Protein AF-A0A7Y5UYA1-F1 (afdb_monomer_lite)

Sequence (164 aa):
MRAASNGAKLRNIYDEQGVVMSELAAGALLAVHGERAGWLDVEIPGGFPVWVFGEFLSPTSESGMLQVSGNSVRMRPLPSSGAESMSLRQLLERGTKVRMLGRNDMSKPLAEDWVRVNAPTGTRGWVAIGQTEALPAGTDGATQWAAARTRWGAELAAGVAGAM

Foldseek 3Di:
DFFAQVWWFFFLDQDPLGAGQDTGHHRFDWDFDDDDPQKTWTFGLQATKWKFQQLQWDDDPDPQKIWGQAAQTFTWSDFDPDPSTDTHPDGDGGGDIWGFPAWPDPVDDRNHTITITGDDGVRITMIRNVRDDDDPPPDPSVVVSVVSNVVSVVVVVVVRVVVD

Secondary structure (DSSP, 8-state):
-EE-TT-EEEESSSSTTSPEEEEEPTT-B-EEEEEETTEEEEE-TT--EEEEEGGGEEE-SSTTEEEE-SSSEEPBSSS-SSGGGPPPSSEEPTT-EEEEEEES-TTS-GGGSEEEEEPPTT-EEEEEGGGEEPPPTT--HHHHHHHHHHHHHHHHHHHHHT--

Structure (mmCIF, N/CA/C/O backbone):
data_AF-A0A7Y5UYA1-F1
#
_entry.id   AF-A0A7Y5UYA1-F1
#
loop_
_atom_site.group_PDB
_atom_site.id
_atom_site.type_symbol
_atom_site.label_atom_id
_atom_site.label_alt_id
_atom_site.label_comp_id
_atom_site.label_asym_id
_atom_site.label_entity_id
_atom_site.label_seq_id
_ato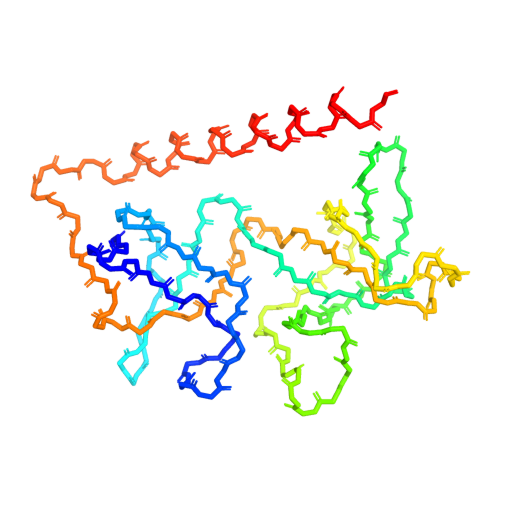m_site.pdbx_PDB_ins_code
_atom_site.Cartn_x
_atom_site.Cartn_y
_atom_site.Cartn_z
_atom_site.occupancy
_atom_site.B_iso_or_equiv
_atom_site.auth_seq_id
_atom_site.auth_comp_id
_atom_site.auth_asym_id
_atom_site.auth_atom_id
_atom_site.pdbx_PDB_model_num
ATOM 1 N N . MET A 1 1 ? -9.369 4.469 13.662 1.00 95.50 1 MET A N 1
ATOM 2 C CA . MET A 1 1 ? -10.094 3.179 13.737 1.00 95.50 1 MET A CA 1
ATOM 3 C C . MET A 1 1 ? -9.083 2.069 13.972 1.00 95.50 1 MET A C 1
ATOM 5 O O . MET A 1 1 ? -7.883 2.329 13.903 1.00 95.50 1 MET A O 1
ATOM 9 N N . ARG A 1 2 ? -9.544 0.848 14.224 1.00 97.19 2 ARG A N 1
ATOM 10 C CA . ARG A 1 2 ? -8.709 -0.353 14.139 1.00 97.19 2 ARG A CA 1
ATOM 11 C C . ARG A 1 2 ? -9.445 -1.477 13.414 1.00 97.19 2 ARG A C 1
ATOM 13 O O . ARG A 1 2 ? -10.668 -1.430 13.304 1.00 97.19 2 ARG A O 1
ATOM 20 N N . ALA A 1 3 ? -8.708 -2.455 12.902 1.00 97.88 3 ALA A N 1
ATOM 21 C CA . ALA A 1 3 ? -9.293 -3.683 12.375 1.00 97.88 3 ALA A CA 1
ATOM 22 C C . ALA A 1 3 ? -10.053 -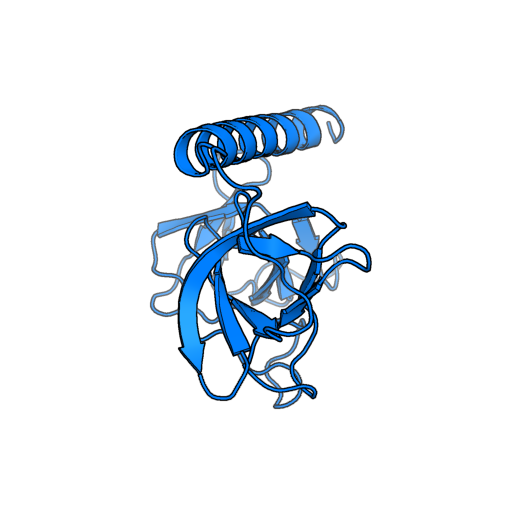4.423 13.490 1.00 97.88 3 ALA A C 1
ATOM 24 O O . ALA A 1 3 ? -9.573 -4.483 14.625 1.00 97.88 3 ALA A O 1
ATOM 25 N N . ALA A 1 4 ? -11.224 -4.969 13.168 1.00 98.12 4 ALA A N 1
ATOM 26 C CA . ALA A 1 4 ? -12.068 -5.698 14.114 1.00 98.12 4 ALA A CA 1
ATOM 27 C C . ALA A 1 4 ? -11.423 -7.022 14.570 1.00 98.12 4 ALA A C 1
ATOM 29 O O . ALA A 1 4 ? -10.361 -7.416 14.089 1.00 98.12 4 ALA A O 1
ATOM 30 N N . SER A 1 5 ? -12.076 -7.743 15.484 1.00 96.19 5 SER A N 1
ATOM 31 C CA . SER A 1 5 ? -11.579 -9.009 16.058 1.00 96.19 5 SER A CA 1
ATOM 32 C C . SER A 1 5 ? -11.251 -10.108 15.035 1.00 96.19 5 SER A C 1
ATOM 34 O O . SER A 1 5 ? -10.367 -10.922 15.286 1.00 96.19 5 SER A O 1
ATOM 36 N N . ASN A 1 6 ? -11.906 -10.109 13.872 1.00 95.81 6 ASN A N 1
ATOM 37 C CA . ASN A 1 6 ? -11.634 -11.042 12.769 1.00 95.81 6 ASN A CA 1
ATOM 38 C C . ASN A 1 6 ? -10.599 -10.506 11.759 1.00 95.81 6 ASN A C 1
ATOM 40 O O . ASN A 1 6 ? -10.401 -11.099 10.700 1.00 95.81 6 ASN A O 1
ATOM 44 N N . GLY A 1 7 ? -9.962 -9.373 12.063 1.00 97.62 7 GLY A N 1
ATOM 45 C CA . GLY A 1 7 ? -9.089 -8.655 11.144 1.00 97.62 7 GLY A CA 1
ATOM 46 C C . GLY A 1 7 ? -9.850 -7.870 10.074 1.00 97.62 7 GLY A C 1
ATOM 47 O O . GLY A 1 7 ? -11.072 -7.713 10.120 1.00 97.62 7 GLY A O 1
ATOM 48 N N . ALA A 1 8 ? -9.104 -7.352 9.102 1.00 98.31 8 ALA A N 1
ATOM 49 C CA . ALA A 1 8 ? -9.644 -6.585 7.984 1.00 98.31 8 ALA A CA 1
ATOM 50 C C . ALA A 1 8 ? -8.870 -6.847 6.690 1.00 98.31 8 ALA A C 1
ATOM 52 O O . ALA A 1 8 ? -7.711 -7.256 6.718 1.00 98.31 8 ALA A O 1
ATOM 53 N N . LYS A 1 9 ? -9.497 -6.585 5.540 1.00 98.56 9 LYS A N 1
ATOM 54 C CA . LYS A 1 9 ? -8.855 -6.721 4.226 1.00 98.56 9 LYS A CA 1
ATOM 55 C C . LYS A 1 9 ? -8.651 -5.346 3.610 1.00 98.56 9 LYS A C 1
ATOM 57 O O . LYS A 1 9 ? -9.624 -4.644 3.348 1.00 98.56 9 LYS A O 1
ATOM 62 N N . LEU A 1 10 ? -7.395 -4.984 3.355 1.00 98.38 10 LEU A N 1
ATOM 63 C CA . LEU A 1 10 ? -7.038 -3.755 2.653 1.00 98.38 10 LEU A CA 1
ATOM 64 C C . LEU A 1 10 ? -7.038 -4.002 1.144 1.00 98.38 10 LEU A C 1
ATOM 66 O O . LEU A 1 10 ? -6.300 -4.862 0.657 1.00 98.38 10 LEU A O 1
ATOM 70 N N . ARG A 1 11 ? -7.845 -3.243 0.403 1.00 98.56 11 ARG A N 1
ATOM 71 C CA . ARG A 1 11 ? -8.069 -3.422 -1.038 1.00 98.56 11 ARG A CA 1
ATOM 72 C C . ARG A 1 11 ? -7.680 -2.200 -1.857 1.00 98.56 11 ARG A C 1
ATOM 74 O O . ARG A 1 11 ? -7.601 -1.085 -1.345 1.00 98.56 11 ARG A O 1
ATOM 81 N N . ASN A 1 12 ? -7.418 -2.411 -3.144 1.00 98.00 12 ASN A N 1
ATOM 82 C CA . ASN A 1 12 ? -7.055 -1.341 -4.081 1.00 98.00 12 ASN A CA 1
ATOM 83 C C . ASN A 1 12 ? -8.235 -0.410 -4.428 1.00 98.00 12 ASN A C 1
ATOM 85 O O . ASN A 1 12 ? -8.016 0.765 -4.724 1.00 98.00 12 ASN A O 1
ATOM 89 N N . ILE A 1 13 ? -9.470 -0.916 -4.377 1.00 97.12 13 ILE A N 1
ATOM 90 C CA . ILE A 1 13 ? -10.712 -0.186 -4.677 1.00 97.12 13 ILE A CA 1
ATOM 91 C C . ILE A 1 13 ? -11.776 -0.444 -3.597 1.00 97.12 13 ILE A C 1
ATOM 93 O O . ILE A 1 13 ? -11.699 -1.444 -2.884 1.00 97.12 13 ILE A O 1
ATOM 97 N N . TYR A 1 14 ? -12.752 0.463 -3.479 1.00 96.88 14 TYR A N 1
ATOM 98 C CA . TYR A 1 14 ? -13.869 0.412 -2.518 1.00 96.88 14 TYR A CA 1
ATOM 99 C C . TYR A 1 14 ? -14.967 -0.565 -2.963 1.00 96.88 14 TYR A C 1
ATOM 101 O O . TYR A 1 14 ? -16.124 -0.197 -3.141 1.00 96.88 14 TYR A O 1
ATOM 109 N N . ASP A 1 15 ? -14.577 -1.805 -3.223 1.00 96.19 15 ASP A N 1
ATOM 110 C CA . ASP A 1 15 ? -15.437 -2.805 -3.836 1.00 96.19 15 ASP A CA 1
ATOM 111 C C . ASP A 1 15 ? -15.007 -4.213 -3.383 1.00 96.19 15 ASP A C 1
ATOM 113 O O . ASP A 1 15 ? -13.816 -4.480 -3.179 1.00 96.19 15 ASP A O 1
ATOM 117 N N . GLU A 1 16 ? -15.966 -5.122 -3.181 1.00 95.81 16 GLU A N 1
ATOM 118 C CA . GLU A 1 16 ? -15.688 -6.475 -2.680 1.00 95.81 16 GLU A CA 1
ATOM 119 C C . GLU A 1 16 ? -14.891 -7.321 -3.679 1.00 95.81 16 GLU A C 1
ATOM 121 O O . GLU A 1 16 ? -14.124 -8.203 -3.267 1.00 95.81 16 GLU A O 1
ATOM 126 N N . GLN A 1 17 ? -15.020 -7.020 -4.973 1.00 95.12 17 GLN A N 1
ATOM 127 C CA . GLN A 1 17 ? -14.236 -7.600 -6.056 1.00 95.12 17 GLN A CA 1
ATOM 128 C C . GLN A 1 17 ? -12.844 -6.955 -6.185 1.00 95.12 17 GLN A C 1
ATOM 130 O O . GLN A 1 17 ? -12.003 -7.459 -6.930 1.00 95.12 17 GLN A O 1
ATOM 135 N N . GLY A 1 18 ? -12.552 -5.883 -5.437 1.00 96.88 18 GLY A N 1
ATOM 136 C CA . GLY A 1 18 ? -11.214 -5.300 -5.351 1.00 96.88 18 GLY A CA 1
ATOM 137 C C . GLY A 1 18 ? -10.177 -6.302 -4.841 1.00 96.88 18 GLY A C 1
ATOM 138 O O . GLY A 1 18 ? -10.460 -7.136 -3.985 1.00 96.88 18 GLY A O 1
ATOM 139 N N . VAL A 1 19 ? -8.942 -6.218 -5.319 1.00 98.38 19 VAL A N 1
ATOM 140 C CA . VAL A 1 19 ? -7.878 -7.144 -4.918 1.00 98.38 19 VAL A CA 1
ATOM 141 C C . VAL A 1 19 ? -7.396 -6.817 -3.507 1.00 98.38 19 VAL A C 1
ATOM 143 O O . VAL A 1 19 ? -7.093 -5.664 -3.192 1.00 98.38 19 VAL A O 1
ATOM 146 N N . VAL A 1 20 ? -7.296 -7.845 -2.662 1.00 98.31 20 VAL A N 1
ATOM 147 C CA . VAL A 1 20 ? -6.719 -7.744 -1.316 1.00 98.31 20 VAL A CA 1
ATOM 148 C C . VAL A 1 20 ? -5.203 -7.603 -1.432 1.00 98.31 20 VAL A C 1
ATOM 150 O O . VAL A 1 20 ? -4.526 -8.502 -1.918 1.00 98.31 20 VAL A O 1
ATOM 153 N N . MET A 1 21 ? -4.670 -6.471 -0.980 1.00 97.56 21 MET A N 1
ATOM 154 C CA . MET A 1 21 ? -3.232 -6.174 -0.987 1.00 97.56 21 MET A CA 1
ATOM 155 C C . MET A 1 21 ? -2.565 -6.541 0.339 1.00 97.56 21 MET A C 1
ATOM 157 O O . MET A 1 21 ? -1.374 -6.847 0.376 1.00 97.56 21 MET A O 1
ATOM 161 N N . SER A 1 22 ? -3.332 -6.494 1.431 1.00 96.75 22 SER A N 1
ATOM 162 C CA . SER A 1 22 ? -2.871 -6.857 2.766 1.00 96.75 22 SER A CA 1
ATOM 163 C C . SER A 1 22 ? -4.027 -7.366 3.624 1.00 96.75 22 SER A C 1
ATOM 165 O O . SER A 1 22 ? -5.134 -6.817 3.581 1.00 96.75 22 SER A O 1
ATOM 167 N N . GLU A 1 23 ? -3.754 -8.397 4.420 1.00 96.88 23 GLU A N 1
ATOM 168 C CA . GLU A 1 23 ? -4.628 -8.838 5.504 1.00 96.88 23 GLU A CA 1
ATOM 169 C C . GLU A 1 23 ? -4.134 -8.224 6.811 1.00 96.88 23 GLU A C 1
ATOM 171 O O . GLU A 1 23 ? -2.968 -8.346 7.186 1.00 96.88 23 GLU A O 1
ATOM 176 N N . LEU A 1 24 ? -5.027 -7.515 7.489 1.00 96.75 24 LEU A N 1
ATOM 177 C CA . LEU A 1 24 ? -4.722 -6.778 8.702 1.00 96.75 24 LEU A CA 1
ATOM 178 C C . LEU A 1 24 ? -5.161 -7.606 9.901 1.00 96.75 24 LEU A C 1
ATOM 180 O O . LEU A 1 24 ? -6.331 -7.978 10.008 1.00 96.75 24 LEU A O 1
ATOM 184 N N . ALA A 1 25 ? -4.223 -7.866 10.809 1.00 95.94 25 ALA A N 1
ATOM 185 C CA . ALA A 1 25 ? -4.510 -8.552 12.058 1.00 95.94 25 ALA A CA 1
ATOM 186 C C . ALA A 1 25 ? -5.525 -7.770 12.905 1.00 95.94 25 ALA A C 1
ATOM 188 O O . ALA A 1 25 ? -5.636 -6.544 12.808 1.00 95.94 25 ALA A O 1
ATOM 189 N N . ALA A 1 26 ? -6.239 -8.485 13.771 1.00 97.00 26 ALA A N 1
ATOM 190 C CA . ALA A 1 26 ? -7.164 -7.879 14.715 1.00 97.00 26 ALA A CA 1
ATOM 191 C C . ALA A 1 26 ? -6.487 -6.774 15.539 1.00 97.00 26 ALA A C 1
ATOM 193 O O . ALA A 1 26 ? -5.369 -6.936 16.029 1.00 97.00 26 ALA A O 1
ATOM 194 N N . GLY A 1 27 ? -7.161 -5.633 15.673 1.00 96.12 27 GLY A N 1
ATOM 195 C CA . GLY A 1 27 ? -6.645 -4.474 16.394 1.00 96.12 27 GLY A CA 1
ATOM 196 C C . GLY A 1 27 ? -5.592 -3.645 15.649 1.00 96.12 27 GLY A C 1
ATOM 197 O O . GLY A 1 27 ? -5.149 -2.637 16.199 1.00 96.12 27 GLY A O 1
ATOM 198 N N . ALA A 1 28 ? -5.212 -3.999 14.413 1.00 95.81 28 ALA A N 1
ATOM 199 C CA . ALA A 1 28 ? -4.301 -3.184 13.606 1.00 95.81 28 ALA A CA 1
ATOM 200 C C . ALA A 1 28 ? -4.843 -1.756 13.432 1.00 95.81 28 ALA A C 1
ATOM 202 O O . ALA A 1 28 ? -6.008 -1.565 13.082 1.00 95.81 28 ALA A O 1
ATOM 203 N N . LEU A 1 29 ? -4.000 -0.749 13.677 1.00 97.12 29 LEU A N 1
ATOM 204 C CA . LEU A 1 29 ? -4.396 0.659 13.607 1.00 97.12 29 LEU A CA 1
ATOM 205 C C . LEU A 1 29 ? -4.655 1.110 12.170 1.00 97.12 29 LEU A C 1
ATOM 207 O O . LEU A 1 29 ? -3.881 0.810 11.263 1.00 97.12 29 LEU A O 1
ATOM 211 N N . LEU A 1 30 ? -5.715 1.901 12.006 1.00 97.81 30 LEU A N 1
ATOM 212 C CA . LEU A 1 30 ? -6.150 2.480 10.739 1.00 97.81 30 LEU A CA 1
ATOM 213 C C . LEU A 1 30 ? -6.336 3.991 10.900 1.00 97.81 30 LEU A C 1
ATOM 215 O O . LEU A 1 30 ? -7.186 4.437 11.690 1.00 97.81 30 LEU A O 1
ATOM 219 N N . ALA A 1 31 ? -5.588 4.773 10.123 1.00 97.44 31 ALA A N 1
ATOM 220 C CA . ALA A 1 31 ? -5.842 6.200 9.969 1.00 97.44 31 ALA A CA 1
ATOM 221 C C . ALA A 1 31 ? -6.881 6.386 8.859 1.00 97.44 31 ALA A C 1
ATOM 223 O O . ALA A 1 31 ? -6.646 6.007 7.716 1.00 97.44 31 ALA A O 1
ATOM 224 N N . VAL A 1 32 ? -8.053 6.919 9.210 1.00 97.81 32 VAL A N 1
ATOM 225 C CA . VAL A 1 32 ? -9.175 7.097 8.276 1.00 97.81 32 VAL A CA 1
ATOM 226 C C . VAL A 1 32 ? -9.110 8.495 7.674 1.00 97.81 32 VAL A C 1
ATOM 228 O O . VAL A 1 32 ? -9.046 9.480 8.405 1.00 97.81 32 VAL A O 1
ATOM 231 N N . HIS A 1 33 ? -9.161 8.575 6.348 1.00 97.81 33 HIS A N 1
ATOM 232 C CA . HIS A 1 33 ? -9.103 9.824 5.585 1.00 97.81 33 HIS A CA 1
ATOM 233 C C . HIS A 1 33 ? -10.410 10.162 4.868 1.00 97.81 33 HIS A C 1
ATOM 235 O O . HIS A 1 33 ? -10.566 11.272 4.360 1.00 97.81 33 HIS A O 1
ATOM 241 N N . GLY A 1 34 ? -11.344 9.219 4.822 1.00 97.69 34 GLY A N 1
ATOM 242 C CA . GLY A 1 34 ? -12.649 9.418 4.226 1.00 97.69 34 GLY A CA 1
ATOM 243 C C . GLY A 1 34 ? -13.479 8.149 4.255 1.00 97.69 34 GLY A C 1
ATOM 244 O O . GLY A 1 34 ? -12.995 7.069 4.596 1.00 97.69 34 GLY A O 1
ATOM 245 N N . GLU A 1 35 ? -14.732 8.303 3.860 1.00 97.81 35 GLU A N 1
ATOM 246 C CA . GLU A 1 35 ? -15.694 7.220 3.741 1.00 97.81 35 GLU A CA 1
ATOM 247 C C . GLU A 1 35 ? -16.417 7.337 2.400 1.00 97.81 35 GLU A C 1
ATOM 249 O O . GLU A 1 35 ? -16.728 8.438 1.934 1.00 97.81 35 GLU A O 1
ATOM 254 N N . ARG A 1 36 ? -16.675 6.196 1.763 1.00 97.62 36 ARG A N 1
ATOM 255 C CA . ARG A 1 36 ? -17.463 6.109 0.538 1.00 97.62 36 ARG A CA 1
ATOM 256 C C . ARG A 1 36 ? -18.177 4.768 0.463 1.00 97.62 36 ARG A C 1
ATOM 258 O O . ARG A 1 36 ? -17.528 3.732 0.446 1.00 97.62 36 ARG A O 1
ATOM 265 N N . ALA A 1 37 ? -19.504 4.801 0.337 1.00 96.44 37 ALA A N 1
ATOM 266 C CA . ALA A 1 37 ? -20.329 3.625 0.043 1.00 96.44 37 ALA A CA 1
ATOM 267 C C . ALA A 1 37 ? -20.057 2.410 0.964 1.00 96.44 37 ALA A C 1
ATOM 269 O O . ALA A 1 37 ? -19.991 1.281 0.491 1.00 96.44 37 ALA A O 1
ATOM 270 N N . GLY A 1 38 ? -19.864 2.638 2.270 1.00 98.00 38 GLY A N 1
ATOM 271 C CA . GLY A 1 38 ? -19.561 1.570 3.236 1.00 98.00 38 GLY A CA 1
ATOM 272 C C . GLY A 1 38 ? -18.086 1.150 3.303 1.00 98.00 38 GLY A C 1
ATOM 273 O O . GLY A 1 38 ? -17.753 0.176 3.978 1.00 98.00 38 GLY A O 1
ATOM 274 N N . TRP A 1 39 ? -17.191 1.886 2.646 1.00 98.62 39 TRP A N 1
ATOM 275 C CA . TRP A 1 39 ? -15.746 1.671 2.677 1.00 98.62 39 TRP A CA 1
ATOM 276 C C . TRP A 1 39 ? -15.021 2.878 3.252 1.00 98.62 39 TRP A C 1
ATOM 278 O O . TRP A 1 39 ? -15.389 4.022 2.995 1.00 98.62 39 TRP A O 1
ATOM 288 N N . LEU A 1 40 ? -13.948 2.617 3.985 1.00 98.69 40 LEU A N 1
ATOM 289 C CA . LEU A 1 40 ? -13.061 3.625 4.545 1.00 98.69 40 LEU A CA 1
ATOM 290 C C . LEU A 1 40 ? -11.803 3.746 3.678 1.00 98.69 40 LEU A C 1
ATOM 292 O O . LEU A 1 40 ? -11.167 2.734 3.385 1.00 98.69 40 LEU A O 1
ATOM 296 N N . ASP A 1 41 ? -11.444 4.976 3.304 1.00 98.44 41 ASP A N 1
ATOM 297 C CA . ASP A 1 41 ? -10.140 5.321 2.717 1.00 98.44 41 ASP A CA 1
ATOM 298 C C . ASP A 1 41 ? -9.127 5.396 3.861 1.00 98.44 41 ASP A C 1
ATOM 300 O O . ASP A 1 41 ? -9.217 6.296 4.705 1.00 98.44 41 ASP A O 1
ATOM 304 N N . VAL A 1 42 ? -8.214 4.427 3.947 1.00 98.19 42 VAL A N 1
ATOM 305 C CA . VAL A 1 42 ? -7.336 4.260 5.110 1.00 98.19 42 VAL A CA 1
ATOM 306 C C . VAL A 1 42 ? -5.863 4.178 4.747 1.00 98.19 42 VAL A C 1
ATOM 308 O O . VAL A 1 42 ? -5.472 3.548 3.766 1.00 98.19 42 VAL A O 1
ATOM 311 N N . GLU A 1 43 ? -5.036 4.766 5.602 1.00 97.62 43 GLU A N 1
ATOM 312 C CA . GLU A 1 43 ? -3.604 4.491 5.688 1.00 97.62 43 GLU A CA 1
ATOM 313 C C . GLU A 1 43 ? -3.354 3.443 6.788 1.00 97.62 43 GLU A C 1
ATOM 315 O O . GLU A 1 43 ? -4.069 3.395 7.799 1.00 97.62 43 GLU A O 1
ATOM 320 N N . ILE A 1 44 ? -2.300 2.637 6.618 1.00 95.69 44 ILE A N 1
ATOM 321 C CA . ILE A 1 44 ? -1.718 1.808 7.685 1.00 95.69 44 ILE A CA 1
ATOM 322 C C . ILE A 1 44 ? -0.278 2.264 7.984 1.00 95.69 44 ILE A C 1
ATOM 324 O O . ILE A 1 44 ? 0.404 2.715 7.059 1.00 95.69 44 ILE A O 1
ATOM 328 N N . PRO A 1 45 ? 0.226 2.130 9.228 1.00 92.06 45 PRO A N 1
ATOM 329 C CA . PRO A 1 45 ? 1.458 2.799 9.672 1.00 92.06 45 PRO A CA 1
ATOM 330 C C . PRO A 1 45 ? 2.701 2.538 8.807 1.00 92.06 45 PRO A C 1
ATOM 332 O O . PRO A 1 45 ? 3.567 3.404 8.685 1.00 92.06 45 PRO A O 1
ATOM 335 N N . GLY A 1 46 ? 2.802 1.345 8.217 1.00 88.12 46 GLY A N 1
ATOM 336 C CA . GLY A 1 46 ? 3.977 0.906 7.469 1.00 88.12 46 GLY A CA 1
ATOM 337 C C . GLY A 1 46 ? 3.880 0.972 5.946 1.00 88.12 46 GLY A C 1
ATOM 338 O O . GLY A 1 46 ? 4.845 0.647 5.252 1.00 88.12 46 GLY A O 1
ATOM 339 N N . GLY A 1 47 ? 2.729 1.368 5.404 1.00 92.06 47 GLY A N 1
ATOM 340 C CA . GLY A 1 47 ? 2.397 1.031 4.021 1.00 92.06 47 GLY A CA 1
ATOM 341 C C . GLY A 1 47 ? 2.206 -0.479 3.844 1.00 92.06 47 GLY A C 1
ATOM 342 O O . GLY A 1 47 ? 2.081 -1.224 4.814 1.00 92.06 47 GLY A O 1
ATOM 343 N N . PHE A 1 48 ? 2.126 -0.930 2.598 1.00 94.88 48 PHE A N 1
ATOM 344 C CA . PHE A 1 48 ? 1.801 -2.315 2.257 1.00 94.88 48 PHE A CA 1
ATOM 345 C C . PHE A 1 48 ? 2.407 -2.708 0.903 1.00 94.88 48 PHE A C 1
ATOM 347 O O . PHE A 1 48 ? 2.768 -1.828 0.115 1.00 94.88 48 PHE A O 1
ATOM 354 N N . PRO A 1 49 ? 2.515 -4.014 0.598 1.00 96.56 49 PRO A N 1
ATOM 355 C CA . PRO A 1 49 ? 3.065 -4.468 -0.671 1.00 96.56 49 PRO A CA 1
ATOM 356 C C . PRO A 1 49 ? 2.193 -4.077 -1.868 1.00 96.56 49 PRO A C 1
ATOM 358 O O . PRO A 1 49 ? 0.989 -4.328 -1.884 1.00 96.56 49 PRO A O 1
ATOM 361 N N . VAL A 1 50 ? 2.827 -3.535 -2.903 1.00 98.38 50 VAL A N 1
ATOM 362 C CA . VAL A 1 50 ? 2.236 -3.241 -4.215 1.00 98.38 50 VAL A CA 1
ATOM 363 C C . VAL A 1 50 ? 3.218 -3.627 -5.318 1.00 98.38 50 VAL A C 1
ATOM 365 O O . VAL A 1 50 ? 4.399 -3.861 -5.065 1.00 98.38 50 VAL A O 1
ATOM 368 N N . TRP A 1 51 ? 2.741 -3.684 -6.552 1.00 98.75 51 TRP A N 1
ATOM 369 C CA . TRP A 1 51 ? 3.537 -3.968 -7.736 1.00 98.75 51 TRP A CA 1
ATOM 370 C C . TRP A 1 51 ? 3.730 -2.712 -8.576 1.00 98.75 51 TRP A C 1
ATOM 372 O O . TRP A 1 51 ? 2.787 -1.957 -8.823 1.00 98.75 51 TRP A O 1
ATOM 382 N N . VAL A 1 52 ? 4.961 -2.512 -9.031 1.00 98.69 52 VAL A N 1
ATOM 383 C CA . VAL A 1 52 ? 5.354 -1.457 -9.966 1.00 98.69 52 VAL A CA 1
ATOM 384 C C . VAL A 1 52 ? 6.166 -2.112 -11.073 1.00 98.69 52 VAL A C 1
ATOM 386 O O . VAL A 1 52 ? 7.007 -2.971 -10.804 1.00 98.69 52 VAL A O 1
ATOM 389 N N . PHE A 1 53 ? 5.898 -1.748 -12.322 1.00 98.50 53 PHE A N 1
ATOM 390 C CA . PHE A 1 53 ? 6.649 -2.306 -13.439 1.00 98.50 53 PHE A CA 1
ATOM 391 C C . PHE A 1 53 ? 8.063 -1.715 -13.474 1.00 98.50 53 PHE A C 1
ATOM 393 O O . PHE A 1 53 ? 8.250 -0.509 -13.292 1.00 98.50 53 PHE A O 1
ATOM 400 N N . GLY A 1 54 ? 9.060 -2.580 -13.641 1.00 98.31 54 GLY A N 1
ATOM 401 C CA . GLY A 1 54 ? 10.450 -2.257 -13.350 1.00 98.31 54 GLY A CA 1
ATOM 402 C C . GLY A 1 54 ? 11.094 -1.251 -14.298 1.00 98.31 54 GLY A C 1
ATOM 403 O O . GLY A 1 54 ? 12.096 -0.655 -13.917 1.00 98.31 54 GLY A O 1
ATOM 404 N N . GLU A 1 55 ? 10.517 -0.989 -15.477 1.00 98.31 55 GLU A N 1
ATOM 405 C CA . GLU A 1 55 ? 10.990 0.080 -16.376 1.00 98.31 55 GLU A CA 1
ATOM 406 C C . GLU A 1 55 ? 10.979 1.463 -15.692 1.00 98.31 55 GLU A C 1
ATOM 408 O O . GLU A 1 55 ? 11.783 2.338 -16.012 1.00 98.31 55 GLU A O 1
ATOM 413 N N . PHE A 1 56 ? 10.099 1.645 -14.699 1.00 98.50 56 PHE A N 1
ATOM 414 C CA . PHE A 1 56 ? 9.948 2.881 -13.931 1.00 98.50 56 PHE A CA 1
ATOM 415 C C . PHE A 1 56 ? 10.752 2.893 -12.628 1.00 98.50 56 PHE A C 1
ATOM 417 O O . PHE A 1 56 ? 10.500 3.734 -11.759 1.00 98.50 56 PHE A O 1
ATOM 424 N N . LEU A 1 57 ? 11.686 1.958 -12.455 1.00 98.31 57 LEU A N 1
ATOM 425 C CA . LEU A 1 57 ? 12.491 1.816 -11.250 1.00 98.31 57 LEU A CA 1
ATOM 426 C C . LEU A 1 57 ? 13.977 1.778 -11.597 1.00 98.31 57 LEU A C 1
ATOM 428 O O . LEU A 1 57 ? 14.407 1.168 -12.572 1.00 98.31 57 LEU A O 1
ATOM 432 N N . SER A 1 58 ? 14.783 2.417 -10.760 1.00 97.69 58 SER A N 1
ATOM 433 C CA . SER A 1 58 ? 16.240 2.390 -10.863 1.00 97.69 58 SER A CA 1
ATOM 434 C C . SER A 1 58 ? 16.855 1.997 -9.521 1.00 97.69 58 SER A C 1
ATOM 436 O O . SER A 1 58 ? 16.371 2.458 -8.482 1.00 97.69 58 SER A O 1
ATOM 438 N N . PRO A 1 59 ? 17.904 1.155 -9.502 1.00 95.62 59 PRO A N 1
ATOM 439 C CA . PRO A 1 59 ? 18.644 0.866 -8.281 1.00 95.62 59 PRO A CA 1
ATOM 440 C C . PRO A 1 59 ? 19.218 2.138 -7.660 1.00 95.62 59 PRO A C 1
ATOM 442 O O . PRO A 1 59 ? 19.584 3.077 -8.367 1.00 95.62 59 PRO A O 1
ATOM 445 N N . THR A 1 60 ? 19.320 2.156 -6.336 1.00 96.19 60 THR A N 1
ATOM 446 C CA . THR A 1 60 ? 20.024 3.215 -5.605 1.00 96.19 60 THR A CA 1
ATOM 447 C C . THR A 1 60 ? 21.303 2.666 -4.977 1.00 96.19 60 THR A C 1
ATOM 449 O O . THR A 1 60 ? 21.539 1.459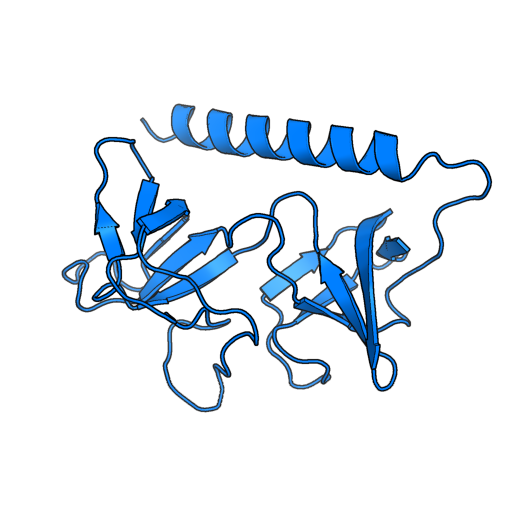 -4.991 1.00 96.19 60 THR A O 1
ATOM 452 N N . SER A 1 61 ? 22.135 3.540 -4.406 1.00 94.56 61 SER A N 1
ATOM 453 C CA . SER A 1 61 ? 23.284 3.118 -3.593 1.00 94.56 61 SER A CA 1
ATOM 454 C C . SER A 1 61 ? 22.880 2.478 -2.259 1.00 94.56 61 SER A C 1
ATOM 456 O O . SER A 1 61 ? 23.708 1.867 -1.591 1.00 94.56 61 SER A O 1
ATOM 458 N N . GLU A 1 62 ? 21.617 2.621 -1.855 1.00 92.50 62 GLU A N 1
ATOM 459 C CA . GLU A 1 62 ? 21.071 2.058 -0.628 1.00 92.50 62 GLU A CA 1
ATOM 460 C C . GLU A 1 62 ? 20.520 0.653 -0.911 1.00 92.50 62 GLU A C 1
ATOM 462 O O . GLU A 1 62 ? 19.629 0.470 -1.746 1.00 92.50 62 GLU A O 1
ATOM 467 N N . SER A 1 63 ? 21.067 -0.352 -0.222 1.00 89.19 63 SER A N 1
ATOM 468 C CA . SER A 1 63 ? 20.697 -1.754 -0.436 1.00 89.19 63 SER A CA 1
ATOM 469 C C . SER A 1 63 ? 19.193 -1.980 -0.245 1.00 89.19 63 SER A C 1
ATOM 471 O O . SER A 1 63 ? 18.588 -1.496 0.712 1.00 89.19 63 SER A O 1
ATOM 473 N N . GLY A 1 64 ? 18.579 -2.709 -1.180 1.00 89.75 64 GLY A N 1
ATOM 474 C CA . GLY A 1 64 ? 17.144 -3.007 -1.169 1.00 89.75 64 GLY A CA 1
ATOM 475 C C . GLY A 1 64 ? 16.228 -1.821 -1.502 1.00 89.75 64 GLY A C 1
ATOM 476 O O . GLY A 1 64 ? 15.007 -1.986 -1.498 1.00 89.75 64 GLY A O 1
ATOM 477 N N . MET A 1 65 ? 16.776 -0.642 -1.815 1.00 95.56 65 MET A N 1
ATOM 478 C CA . MET A 1 65 ? 15.999 0.539 -2.186 1.00 95.56 65 MET A CA 1
ATOM 479 C C . MET A 1 65 ? 16.110 0.835 -3.681 1.00 95.56 65 MET A C 1
ATOM 481 O O . MET A 1 65 ? 17.195 0.877 -4.266 1.00 95.56 65 MET A O 1
ATOM 485 N N . LEU A 1 66 ? 14.955 1.095 -4.282 1.00 97.75 66 LEU A N 1
ATOM 486 C CA . LEU A 1 66 ? 14.800 1.549 -5.655 1.00 97.75 66 LEU A CA 1
ATOM 487 C C . LEU A 1 66 ? 14.277 2.984 -5.652 1.00 97.75 66 LEU A C 1
ATOM 489 O O . LEU A 1 66 ? 13.592 3.415 -4.722 1.00 97.75 66 LEU A O 1
ATOM 493 N N . GLN A 1 67 ? 14.576 3.721 -6.709 1.00 98.31 67 GLN A N 1
ATOM 494 C CA . GLN A 1 67 ? 14.029 5.043 -6.951 1.00 98.31 67 GLN A CA 1
ATOM 495 C C . GLN A 1 67 ? 13.111 5.007 -8.166 1.00 98.31 67 GLN A C 1
ATOM 497 O O . GLN A 1 67 ? 13.447 4.428 -9.198 1.00 98.31 67 GLN A O 1
ATOM 502 N N . VAL A 1 68 ? 11.953 5.645 -8.041 1.00 98.56 68 VAL A N 1
ATOM 503 C CA . VAL A 1 68 ? 11.003 5.810 -9.137 1.00 98.56 68 VAL A CA 1
ATOM 504 C C . VAL A 1 68 ? 11.602 6.754 -10.179 1.00 98.56 68 VAL A C 1
ATOM 506 O O . VAL A 1 68 ? 11.948 7.897 -9.873 1.00 98.56 68 VAL A O 1
ATOM 509 N N . SER A 1 69 ? 11.730 6.277 -11.414 1.00 97.75 69 SER A N 1
ATOM 510 C CA . SER A 1 69 ? 12.347 6.995 -12.533 1.00 97.75 69 SER A CA 1
ATOM 511 C C . SER A 1 69 ? 11.329 7.670 -13.462 1.00 97.75 69 SER A C 1
ATOM 513 O O . SER A 1 69 ? 11.731 8.432 -14.335 1.00 97.75 69 SER A O 1
ATOM 515 N N . GLY A 1 70 ? 10.024 7.432 -13.288 1.00 95.12 70 GLY A N 1
ATOM 516 C CA . GLY A 1 70 ? 8.931 8.068 -14.041 1.00 95.12 70 GLY A CA 1
ATOM 517 C C . GLY A 1 70 ? 8.076 9.009 -13.184 1.00 95.12 70 GLY A C 1
ATOM 518 O O . GLY A 1 70 ? 8.149 8.964 -11.963 1.00 95.12 70 GLY A O 1
ATOM 519 N N . ASN A 1 71 ? 7.248 9.847 -13.813 1.00 96.06 71 ASN A N 1
ATOM 520 C CA . ASN A 1 71 ? 6.199 10.607 -13.114 1.00 96.06 71 ASN A CA 1
ATOM 521 C C . ASN A 1 71 ? 4.871 9.858 -13.196 1.00 96.06 71 ASN A C 1
ATOM 523 O O . ASN A 1 71 ? 4.626 9.158 -14.182 1.00 96.06 71 ASN A O 1
ATOM 527 N N . SER A 1 72 ? 4.010 10.042 -12.195 1.00 97.06 72 SER A N 1
ATOM 528 C CA . SER A 1 72 ? 2.665 9.456 -12.171 1.00 97.06 72 SER A CA 1
ATOM 529 C C . SER A 1 72 ? 2.646 7.933 -12.420 1.00 97.06 72 SER A C 1
ATOM 531 O O . SER A 1 72 ? 1.779 7.391 -13.113 1.00 97.06 72 SER A O 1
ATOM 533 N N . VAL A 1 73 ? 3.620 7.223 -11.847 1.00 98.44 73 VAL A N 1
ATOM 534 C CA . VAL A 1 73 ? 3.800 5.774 -11.992 1.00 98.44 73 VAL A CA 1
ATOM 535 C C . VAL A 1 73 ? 2.737 5.036 -11.183 1.00 98.44 73 VAL A C 1
ATOM 537 O O . VAL A 1 73 ? 2.492 5.327 -10.011 1.00 98.44 73 VAL A O 1
ATOM 540 N N . ARG A 1 74 ? 2.086 4.059 -11.816 1.00 98.38 74 ARG A N 1
ATOM 541 C CA . ARG A 1 74 ? 0.985 3.308 -11.206 1.00 98.38 74 ARG A CA 1
ATOM 542 C C . ARG A 1 74 ? 1.503 2.269 -10.217 1.00 98.38 74 ARG A C 1
ATOM 544 O O . ARG A 1 74 ? 2.325 1.430 -10.573 1.00 98.38 74 ARG A O 1
ATOM 551 N N . MET A 1 75 ? 0.926 2.274 -9.020 1.00 98.56 75 MET A N 1
ATOM 552 C CA . MET A 1 75 ? 0.990 1.148 -8.089 1.00 98.56 75 MET A CA 1
ATOM 553 C C . MET A 1 75 ? -0.170 0.202 -8.370 1.00 98.56 75 MET A C 1
ATOM 555 O O . MET A 1 75 ? -1.303 0.650 -8.573 1.00 98.56 75 MET A O 1
ATOM 559 N N . ARG A 1 76 ? 0.097 -1.101 -8.380 1.00 98.56 76 ARG A N 1
ATOM 560 C CA . ARG A 1 76 ? -0.894 -2.122 -8.721 1.00 98.56 76 ARG A CA 1
ATOM 561 C C . ARG A 1 76 ? -0.974 -3.232 -7.678 1.00 98.56 76 ARG A C 1
ATOM 563 O O . ARG A 1 76 ? 0.026 -3.523 -7.028 1.00 98.56 76 ARG A O 1
ATOM 570 N N . PRO A 1 77 ? -2.142 -3.869 -7.507 1.00 98.31 77 PRO A N 1
ATOM 571 C CA . PRO A 1 77 ? -2.288 -4.956 -6.548 1.00 98.31 77 PRO A CA 1
ATOM 572 C C . PRO A 1 77 ? -1.724 -6.295 -7.056 1.00 98.31 77 PRO A C 1
ATOM 574 O O . PRO A 1 77 ? -1.349 -7.134 -6.241 1.00 98.31 77 PRO A O 1
ATOM 577 N N . LEU A 1 78 ? -1.620 -6.491 -8.377 1.00 98.44 78 LEU A N 1
ATOM 578 C CA . LEU A 1 78 ? -1.068 -7.691 -9.021 1.00 98.44 78 LEU A CA 1
ATOM 579 C C . LEU A 1 78 ? 0.034 -7.309 -10.031 1.00 98.44 78 LEU A C 1
ATOM 581 O O . LEU A 1 78 ? 0.006 -6.184 -10.548 1.00 98.44 78 LEU A O 1
ATOM 585 N N . PRO A 1 79 ? 0.968 -8.223 -10.364 1.00 98.25 79 PRO A N 1
ATOM 586 C CA . PRO A 1 79 ? 2.020 -8.005 -11.361 1.00 98.25 79 PRO A CA 1
ATOM 587 C C . PRO A 1 79 ? 1.463 -8.076 -12.795 1.00 98.25 79 PRO A C 1
ATOM 589 O O . PRO A 1 79 ? 1.819 -8.940 -13.591 1.00 98.25 79 PRO A O 1
ATOM 592 N N . SER A 1 80 ? 0.525 -7.189 -13.116 1.00 97.94 80 SER A N 1
ATOM 593 C CA . SER A 1 80 ? -0.157 -7.135 -14.407 1.00 97.94 80 SER A CA 1
ATOM 594 C C . SER A 1 80 ? -0.688 -5.735 -14.685 1.00 97.94 80 SER A C 1
ATOM 596 O O . SER A 1 80 ? -1.030 -4.996 -13.762 1.00 97.94 80 SER A O 1
ATOM 598 N N . SER A 1 81 ? -0.797 -5.382 -15.967 1.00 95.81 81 SER A N 1
ATOM 599 C CA . SER A 1 81 ? -1.438 -4.146 -16.427 1.00 95.81 81 SER A CA 1
ATOM 600 C C . SER A 1 81 ? -2.918 -4.312 -16.789 1.00 95.81 81 SER A C 1
ATOM 602 O O . SER A 1 81 ? -3.555 -3.311 -17.125 1.00 95.81 81 SER A O 1
ATOM 604 N N . GLY A 1 82 ? -3.446 -5.538 -16.718 1.00 96.19 82 GLY A N 1
ATOM 605 C CA . GLY A 1 82 ? -4.822 -5.885 -17.065 1.00 96.19 82 GLY A CA 1
ATOM 606 C C . GLY A 1 82 ? -5.878 -5.343 -16.096 1.00 96.19 82 GLY A C 1
ATOM 607 O O . GLY A 1 82 ? -5.571 -4.730 -15.067 1.00 96.19 82 GLY A O 1
ATOM 608 N N . ALA A 1 83 ? -7.148 -5.550 -16.455 1.00 93.44 83 ALA A N 1
ATOM 609 C CA . ALA A 1 83 ? -8.309 -5.053 -15.713 1.00 93.44 83 ALA A CA 1
ATOM 610 C C . ALA A 1 83 ? -8.471 -5.713 -14.333 1.00 93.44 83 ALA A C 1
ATOM 612 O O . ALA A 1 83 ? -9.012 -5.108 -13.416 1.00 93.44 83 ALA A O 1
ATOM 613 N N . GLU A 1 84 ? -7.951 -6.921 -14.149 1.00 95.31 84 GLU A N 1
ATOM 614 C CA . GLU A 1 84 ? -7.867 -7.605 -12.858 1.00 95.31 84 GLU A CA 1
ATOM 615 C C . GLU A 1 84 ? -6.913 -6.907 -11.875 1.00 95.31 84 GLU A C 1
ATOM 617 O O . GLU A 1 84 ? -7.002 -7.105 -10.666 1.00 95.31 84 GLU A O 1
ATOM 622 N N . SER A 1 85 ? -6.013 -6.060 -12.385 1.00 97.06 85 SER A N 1
ATOM 623 C CA . SER A 1 85 ? -5.004 -5.337 -11.613 1.00 97.06 85 SER A CA 1
ATOM 624 C C . SER A 1 85 ? -5.213 -3.824 -11.690 1.00 97.06 85 SER A C 1
ATOM 626 O O . SER A 1 85 ? -4.291 -3.053 -11.987 1.00 97.06 85 SER A O 1
ATOM 628 N N . MET A 1 86 ? -6.446 -3.373 -11.441 1.00 97.31 86 MET A N 1
ATOM 629 C CA . MET A 1 86 ? -6.760 -1.942 -11.376 1.00 97.31 86 MET A CA 1
ATOM 630 C C . MET A 1 86 ? -5.796 -1.226 -10.428 1.00 97.31 86 MET A C 1
ATOM 632 O O . MET A 1 86 ? -5.624 -1.622 -9.273 1.00 97.31 86 MET A O 1
ATOM 636 N N . SER A 1 87 ? -5.146 -0.171 -10.919 1.00 97.56 87 SER A N 1
ATOM 637 C CA . SER A 1 87 ? -4.164 0.563 -10.127 1.00 97.56 87 SER A CA 1
ATOM 638 C C . SER A 1 87 ? -4.806 1.258 -8.933 1.00 97.56 87 SER A C 1
ATOM 640 O O . SER A 1 87 ? -5.981 1.630 -8.968 1.00 97.56 87 SER A O 1
ATOM 642 N N . LEU A 1 88 ? -4.003 1.503 -7.902 1.00 97.62 88 LEU A N 1
ATOM 643 C CA . LEU A 1 88 ? -4.391 2.400 -6.823 1.00 97.62 88 LEU A CA 1
ATOM 644 C C . LEU A 1 88 ? -4.660 3.804 -7.376 1.00 97.62 88 LEU A C 1
ATOM 646 O O . LEU A 1 88 ? -4.156 4.195 -8.433 1.00 97.62 88 LEU A O 1
ATOM 650 N N . ARG A 1 89 ? -5.438 4.583 -6.620 1.00 93.69 89 ARG A N 1
ATOM 651 C CA . ARG A 1 89 ? -5.718 5.988 -6.941 1.00 93.69 89 ARG A CA 1
ATOM 652 C C . ARG A 1 89 ? -4.465 6.862 -6.851 1.00 93.69 89 ARG A C 1
ATOM 654 O O . ARG A 1 89 ? -4.305 7.774 -7.655 1.00 93.69 89 ARG A O 1
ATOM 661 N N . GLN A 1 90 ? -3.626 6.626 -5.845 1.00 97.00 90 GLN A N 1
ATOM 662 C CA . GLN A 1 90 ? -2.377 7.361 -5.663 1.00 97.00 90 GLN A CA 1
ATOM 663 C C . GLN A 1 90 ? -1.314 6.847 -6.633 1.00 97.00 90 GLN A C 1
ATOM 665 O O . GLN A 1 90 ? -1.175 5.640 -6.837 1.00 97.00 90 GLN A O 1
ATOM 670 N N . LEU A 1 91 ? -0.561 7.781 -7.205 1.00 97.62 91 LEU A N 1
ATOM 671 C CA . LEU A 1 91 ? 0.535 7.515 -8.126 1.00 97.62 91 LEU A CA 1
ATOM 672 C C . LEU A 1 91 ? 1.862 7.860 -7.454 1.00 97.62 91 LEU A C 1
ATOM 674 O O . LEU A 1 91 ? 1.912 8.684 -6.539 1.00 97.62 91 LEU A O 1
ATOM 678 N N . LEU A 1 92 ? 2.927 7.207 -7.903 1.00 98.06 92 LEU A N 1
ATOM 679 C CA . LEU A 1 92 ? 4.283 7.515 -7.478 1.00 98.06 92 LEU A CA 1
ATOM 680 C C . LEU A 1 92 ? 4.878 8.583 -8.387 1.00 98.06 92 LEU A C 1
ATOM 682 O O . LEU A 1 92 ? 4.761 8.505 -9.610 1.00 98.06 92 LEU A O 1
ATOM 686 N N . GLU A 1 93 ? 5.572 9.538 -7.784 1.00 98.00 93 GLU A N 1
ATOM 687 C CA . GLU A 1 93 ? 6.288 10.576 -8.518 1.00 98.00 93 GLU A CA 1
ATOM 688 C C . GLU A 1 93 ? 7.782 10.279 -8.597 1.00 98.00 93 GLU A C 1
ATOM 690 O O . GLU A 1 93 ? 8.351 9.597 -7.732 1.00 98.00 93 GLU A O 1
ATOM 695 N N . ARG A 1 94 ? 8.424 10.812 -9.639 1.00 98.25 94 ARG A N 1
ATOM 696 C CA . ARG A 1 94 ? 9.859 10.650 -9.873 1.00 98.25 94 ARG A CA 1
ATOM 697 C C . ARG A 1 94 ? 10.647 11.048 -8.635 1.00 98.25 94 ARG A C 1
ATOM 699 O O . ARG A 1 94 ? 10.379 12.058 -7.993 1.00 98.25 94 ARG A O 1
ATOM 706 N N . GLY A 1 95 ? 11.666 10.259 -8.334 1.00 97.75 95 GLY A N 1
ATOM 707 C CA . GLY A 1 95 ? 12.541 10.485 -7.196 1.00 97.75 95 GLY A CA 1
ATOM 708 C C . GLY A 1 95 ? 12.052 9.825 -5.908 1.00 97.75 95 GLY A C 1
ATOM 709 O O . GLY A 1 95 ? 12.859 9.668 -4.990 1.00 97.75 95 GLY A O 1
ATOM 710 N N . THR A 1 96 ? 10.792 9.370 -5.852 1.00 97.62 96 THR A N 1
ATOM 711 C CA . THR A 1 96 ? 10.263 8.612 -4.711 1.00 97.62 96 THR A CA 1
ATOM 712 C C . THR A 1 96 ? 11.096 7.353 -4.496 1.00 97.62 96 THR A C 1
ATOM 714 O O . THR A 1 96 ? 11.271 6.554 -5.416 1.00 97.62 96 THR A O 1
ATOM 717 N N . LYS A 1 97 ? 11.612 7.165 -3.280 1.00 96.44 97 LYS A N 1
ATOM 718 C CA . LYS A 1 97 ? 12.292 5.929 -2.890 1.00 96.44 97 LYS A CA 1
ATOM 719 C C . LYS A 1 97 ? 11.271 4.895 -2.428 1.00 96.44 97 LYS A C 1
ATOM 721 O O . LYS A 1 97 ? 10.418 5.194 -1.595 1.00 96.44 97 LYS A O 1
ATOM 726 N N . VAL A 1 98 ? 11.396 3.676 -2.932 1.00 96.44 98 VAL A N 1
ATOM 727 C CA . VAL A 1 98 ? 10.578 2.528 -2.541 1.00 96.44 98 VAL A CA 1
ATOM 728 C C . VAL A 1 98 ? 11.476 1.354 -2.197 1.00 96.44 98 VAL A C 1
ATOM 730 O O . VAL A 1 98 ? 12.544 1.168 -2.778 1.00 96.44 98 VAL A O 1
ATOM 733 N N . ARG A 1 99 ? 11.042 0.547 -1.238 1.00 95.50 99 ARG A N 1
ATOM 734 C CA . ARG A 1 99 ? 11.771 -0.654 -0.848 1.00 95.50 99 ARG A CA 1
ATOM 735 C C . ARG A 1 99 ? 11.354 -1.825 -1.712 1.00 95.50 99 ARG A C 1
ATOM 737 O O . ARG A 1 99 ? 10.162 -2.111 -1.781 1.00 95.50 99 ARG A O 1
ATOM 744 N N . MET A 1 100 ? 12.312 -2.527 -2.304 1.00 96.00 100 MET A N 1
ATOM 745 C CA . MET A 1 100 ? 12.049 -3.781 -2.999 1.00 96.00 100 MET A CA 1
ATOM 746 C C . MET A 1 100 ? 11.779 -4.893 -1.984 1.00 96.00 100 MET A C 1
ATOM 748 O O . MET A 1 100 ? 12.556 -5.113 -1.060 1.00 96.00 100 MET A O 1
ATOM 752 N N . LEU A 1 101 ? 10.665 -5.590 -2.174 1.00 94.94 101 LEU A N 1
ATOM 753 C CA . LEU A 1 101 ? 10.267 -6.771 -1.409 1.00 94.94 101 LEU A CA 1
ATOM 754 C C . LEU A 1 101 ? 10.481 -8.059 -2.210 1.00 94.94 101 LEU A C 1
ATOM 756 O O . LEU A 1 101 ? 10.569 -9.135 -1.631 1.00 94.94 101 LEU A O 1
ATOM 760 N N . GLY A 1 102 ? 10.530 -7.960 -3.539 1.00 95.69 102 GLY A N 1
ATOM 761 C CA . GLY A 1 102 ? 10.764 -9.095 -4.420 1.00 95.69 102 GLY A CA 1
ATOM 762 C C . GLY A 1 102 ? 10.479 -8.771 -5.880 1.00 95.69 102 GLY A C 1
ATOM 763 O O . GLY A 1 102 ? 10.158 -7.638 -6.245 1.00 95.69 102 GLY A O 1
ATOM 764 N N . ARG A 1 103 ? 10.587 -9.798 -6.714 1.00 97.19 103 ARG A N 1
ATOM 765 C CA . ARG A 1 103 ? 10.392 -9.756 -8.165 1.00 97.19 103 ARG A CA 1
ATOM 766 C C . ARG A 1 103 ? 9.384 -10.822 -8.553 1.00 97.19 103 ARG A C 1
ATOM 768 O O . ARG A 1 103 ? 9.301 -11.846 -7.875 1.00 97.19 103 ARG A O 1
ATOM 775 N N . ASN A 1 104 ? 8.620 -10.578 -9.607 1.00 97.88 104 ASN A N 1
ATOM 776 C CA . ASN A 1 104 ? 7.693 -11.581 -10.115 1.00 97.88 104 ASN A CA 1
ATOM 777 C C . ASN A 1 104 ? 8.458 -12.697 -10.842 1.00 97.88 104 ASN A C 1
ATOM 779 O O . ASN A 1 104 ? 8.118 -13.867 -10.695 1.00 97.88 104 ASN A O 1
ATOM 783 N N . ASP A 1 105 ? 9.528 -12.342 -11.552 1.00 97.44 105 ASP A N 1
ATOM 784 C CA . ASP A 1 105 ? 10.440 -13.273 -12.203 1.00 97.44 105 ASP A CA 1
ATOM 785 C C . ASP A 1 105 ? 11.892 -12.778 -12.072 1.00 97.44 105 ASP A C 1
ATOM 787 O O . ASP A 1 105 ? 12.349 -11.868 -12.769 1.00 97.44 105 ASP A O 1
ATOM 791 N N . MET A 1 106 ? 12.642 -13.403 -11.158 1.00 93.62 106 MET A N 1
ATOM 792 C CA . MET A 1 106 ? 14.048 -13.069 -10.890 1.00 93.62 106 MET A CA 1
ATOM 793 C C . MET A 1 106 ? 14.979 -13.325 -12.087 1.00 93.62 106 MET A C 1
ATOM 795 O O . MET A 1 106 ? 16.104 -12.832 -12.071 1.00 93.62 106 MET A O 1
ATOM 799 N N . SER A 1 107 ? 14.547 -14.080 -13.105 1.00 96.75 107 SER A N 1
ATOM 800 C CA . SER A 1 107 ? 15.368 -14.361 -14.291 1.00 96.75 107 SER A CA 1
ATOM 801 C C . SER A 1 107 ? 15.367 -13.224 -15.318 1.00 96.75 107 SER A C 1
ATOM 803 O O . SER A 1 107 ? 16.274 -13.140 -16.146 1.00 96.75 107 SER A O 1
ATOM 805 N N . LYS A 1 108 ? 14.375 -12.328 -15.262 1.00 97.38 108 LYS A N 1
ATOM 806 C CA . LYS A 1 108 ? 14.232 -11.217 -16.208 1.00 97.38 108 LYS A CA 1
ATOM 807 C C . LYS A 1 108 ? 15.077 -10.005 -15.812 1.00 97.38 108 LYS A C 1
ATOM 809 O O . LYS A 1 108 ? 15.249 -9.750 -14.614 1.00 97.38 108 LYS A O 1
ATOM 814 N N . PRO A 1 109 ? 15.514 -9.179 -16.783 1.00 97.69 109 PRO A N 1
ATOM 815 C CA . PRO A 1 109 ? 16.061 -7.852 -16.507 1.00 97.69 109 PRO A CA 1
ATOM 816 C C . PRO A 1 109 ? 15.116 -6.999 -15.653 1.00 97.69 109 PRO A C 1
ATOM 818 O O . PRO A 1 109 ? 13.893 -7.158 -15.715 1.00 97.69 109 PRO A O 1
ATOM 821 N N . LEU A 1 110 ? 15.664 -6.057 -14.866 1.00 96.06 110 LEU A N 1
ATOM 822 C CA . LEU A 1 110 ? 14.859 -5.212 -13.971 1.00 96.06 110 LEU A CA 1
ATOM 823 C C . LEU A 1 110 ? 13.691 -4.555 -14.720 1.00 96.06 110 LEU A C 1
ATOM 825 O O . LEU A 1 110 ? 12.546 -4.679 -14.292 1.00 96.06 110 LEU A O 1
ATOM 829 N N . ALA A 1 111 ? 14.005 -3.939 -15.859 1.00 97.44 111 ALA A N 1
ATOM 830 C CA . ALA A 1 111 ? 13.088 -3.160 -16.682 1.00 97.44 111 ALA A CA 1
ATOM 831 C C . ALA A 1 111 ? 11.960 -3.973 -17.349 1.00 97.44 111 ALA A C 1
ATOM 833 O O . ALA A 1 111 ? 11.004 -3.383 -17.835 1.00 97.44 111 ALA A O 1
ATOM 834 N N . GLU A 1 112 ? 12.049 -5.305 -17.360 1.00 97.88 112 GLU A N 1
ATOM 835 C CA . GLU A 1 112 ? 11.129 -6.193 -18.089 1.00 97.88 112 GLU A CA 1
ATOM 836 C C . GLU A 1 112 ? 10.231 -7.033 -17.166 1.00 97.88 112 GLU A C 1
ATOM 838 O O . GLU A 1 112 ? 9.542 -7.955 -17.609 1.00 97.88 112 GLU A O 1
ATOM 843 N N . ASP A 1 113 ? 10.229 -6.739 -15.868 1.00 98.19 113 ASP A N 1
ATOM 844 C CA . ASP A 1 113 ? 9.486 -7.507 -14.872 1.00 98.19 113 ASP A CA 1
ATOM 845 C C . ASP A 1 113 ? 8.750 -6.604 -13.885 1.00 98.19 113 ASP A C 1
ATOM 847 O O . ASP A 1 113 ? 9.035 -5.414 -13.725 1.00 98.19 113 ASP A O 1
ATOM 851 N N . TRP A 1 114 ? 7.807 -7.204 -13.175 1.00 98.62 114 TRP A N 1
ATOM 852 C CA . TRP A 1 114 ? 7.118 -6.564 -12.073 1.00 98.62 114 TRP A CA 1
ATOM 853 C C . TRP A 1 114 ? 7.936 -6.666 -10.795 1.00 98.62 114 TRP A C 1
ATOM 855 O O . TRP A 1 114 ? 8.386 -7.736 -10.389 1.00 98.62 114 TRP A O 1
ATOM 865 N N . VAL A 1 115 ? 8.084 -5.534 -10.119 1.00 98.62 115 VAL A N 1
ATOM 866 C CA . VAL A 1 115 ? 8.773 -5.452 -8.837 1.00 98.62 115 VAL A CA 1
ATOM 867 C C . VAL A 1 115 ? 7.740 -5.280 -7.744 1.00 98.62 115 VAL A C 1
ATOM 869 O O . VAL A 1 115 ? 6.928 -4.351 -7.779 1.00 98.62 115 VAL A O 1
ATOM 872 N N . ARG A 1 116 ? 7.780 -6.171 -6.756 1.00 98.38 116 ARG A N 1
ATOM 873 C CA . ARG A 1 116 ? 6.998 -6.020 -5.538 1.00 98.38 116 ARG A CA 1
ATOM 874 C C . ARG A 1 116 ? 7.738 -5.050 -4.636 1.00 98.38 116 ARG A C 1
ATOM 876 O O . ARG A 1 116 ? 8.889 -5.295 -4.278 1.00 98.38 116 ARG A O 1
ATOM 883 N N . VAL A 1 117 ? 7.087 -3.960 -4.265 1.00 97.69 117 VAL A N 1
ATOM 884 C CA . VAL A 1 117 ? 7.659 -2.906 -3.430 1.00 97.69 117 VAL A CA 1
ATOM 885 C C . VAL A 1 117 ? 6.759 -2.612 -2.242 1.00 97.69 117 VAL A C 1
ATOM 887 O O . VAL A 1 117 ? 5.553 -2.850 -2.295 1.00 97.69 117 VAL A O 1
ATOM 890 N N . ASN A 1 118 ? 7.328 -2.078 -1.166 1.00 96.44 118 ASN A N 1
ATOM 891 C CA . ASN A 1 118 ? 6.518 -1.492 -0.108 1.00 96.44 118 ASN A CA 1
ATOM 892 C C . ASN A 1 118 ? 6.050 -0.106 -0.556 1.00 96.44 118 ASN A C 1
ATOM 894 O O . ASN A 1 118 ? 6.881 0.747 -0.882 1.00 96.44 118 ASN A O 1
ATOM 898 N N . ALA A 1 119 ? 4.738 0.119 -0.564 1.00 96.12 119 ALA A N 1
ATOM 899 C CA . ALA A 1 119 ? 4.175 1.426 -0.852 1.00 96.12 119 ALA A CA 1
ATOM 900 C C . ALA A 1 119 ? 4.690 2.466 0.165 1.00 96.12 119 ALA A C 1
ATOM 902 O O . ALA A 1 119 ? 4.850 2.140 1.347 1.00 96.12 119 ALA A O 1
ATOM 903 N N . PRO A 1 120 ? 4.962 3.713 -0.258 1.00 93.56 120 PRO A N 1
ATOM 904 C CA . PRO A 1 120 ? 5.414 4.753 0.659 1.00 93.56 120 PRO A CA 1
ATOM 905 C C . PRO A 1 120 ? 4.350 5.044 1.726 1.00 93.56 120 PRO A C 1
ATOM 907 O O . PRO A 1 120 ? 3.149 4.882 1.490 1.00 93.56 120 PRO A O 1
ATOM 910 N N . THR A 1 121 ? 4.779 5.506 2.902 1.00 90.94 121 THR A N 1
ATOM 911 C CA . THR A 1 121 ? 3.857 5.948 3.965 1.00 90.94 121 THR A CA 1
ATOM 912 C C . THR A 1 121 ? 2.917 7.030 3.437 1.00 90.94 121 THR A C 1
ATOM 914 O O . THR A 1 121 ? 3.333 7.842 2.611 1.00 90.94 121 THR A O 1
ATOM 917 N N . GLY A 1 122 ? 1.671 7.066 3.900 1.00 93.31 122 GLY A N 1
ATOM 918 C CA . GLY A 1 122 ? 0.630 7.910 3.308 1.00 93.31 122 GLY A CA 1
ATOM 919 C C . GLY A 1 122 ? -0.069 7.299 2.092 1.00 93.31 122 GLY A C 1
ATOM 920 O O . GLY A 1 122 ? -1.034 7.887 1.598 1.00 93.31 122 GLY A O 1
ATOM 921 N N . THR A 1 123 ? 0.377 6.140 1.590 1.00 97.00 123 THR A N 1
ATOM 922 C CA . THR A 1 123 ? -0.389 5.392 0.582 1.00 97.00 123 THR A CA 1
ATOM 923 C C . THR A 1 123 ? -1.620 4.782 1.228 1.00 97.00 123 THR A C 1
ATOM 925 O O . THR A 1 123 ? -1.532 4.151 2.283 1.00 97.00 123 THR A O 1
ATOM 928 N N . ARG A 1 124 ? -2.763 4.957 0.570 1.00 97.88 124 ARG A N 1
ATOM 929 C CA . ARG A 1 124 ? -4.055 4.515 1.070 1.00 97.88 124 ARG A CA 1
ATOM 930 C C . ARG A 1 124 ? -4.617 3.353 0.274 1.00 97.88 124 ARG A C 1
ATOM 932 O O . ARG A 1 124 ? -4.330 3.176 -0.913 1.00 97.88 124 ARG A O 1
ATOM 939 N N . GLY A 1 125 ? -5.449 2.583 0.953 1.00 97.88 125 GLY A N 1
ATOM 940 C CA . GLY A 1 125 ? -6.318 1.578 0.365 1.00 97.88 125 GLY A CA 1
ATOM 941 C C . GLY A 1 125 ? -7.692 1.635 1.016 1.00 97.88 125 GLY A C 1
ATOM 942 O O . GLY A 1 125 ? -7.977 2.505 1.836 1.00 97.88 125 GLY A O 1
ATOM 943 N N . TRP A 1 126 ? -8.540 0.684 0.657 1.00 98.62 126 TRP A N 1
ATOM 944 C CA . TRP A 1 126 ? -9.918 0.634 1.118 1.00 98.62 126 TRP A CA 1
ATOM 945 C C . TRP A 1 126 ? -10.146 -0.541 2.053 1.00 98.62 126 TRP A C 1
ATOM 947 O O . TRP A 1 126 ? -9.720 -1.659 1.769 1.00 98.62 126 TRP A O 1
ATOM 957 N N . VAL A 1 127 ? -10.845 -0.290 3.154 1.00 98.69 127 VAL A N 1
ATOM 958 C CA . VAL A 1 127 ? -11.301 -1.322 4.092 1.00 98.69 127 VAL A CA 1
ATOM 959 C C . VAL A 1 127 ? -12.807 -1.182 4.267 1.00 98.69 127 VAL A C 1
ATOM 961 O O . VAL A 1 127 ? -13.306 -0.071 4.432 1.00 98.69 127 VAL A O 1
ATOM 964 N N . ALA A 1 128 ? -13.544 -2.290 4.232 1.00 98.56 128 ALA A N 1
ATOM 965 C CA . ALA A 1 128 ? -14.982 -2.263 4.480 1.00 98.56 128 ALA A CA 1
ATOM 966 C C . ALA A 1 128 ? -15.254 -1.846 5.934 1.00 98.56 128 ALA A C 1
ATOM 968 O O . ALA A 1 128 ? -14.641 -2.384 6.857 1.00 98.56 128 ALA A O 1
ATOM 969 N N . ILE A 1 129 ? -16.190 -0.918 6.157 1.00 98.19 129 ILE A N 1
ATOM 970 C CA . ILE A 1 129 ? -16.454 -0.359 7.494 1.00 98.19 129 ILE A CA 1
ATOM 971 C C . ILE A 1 129 ? -16.830 -1.445 8.514 1.00 98.19 129 ILE A C 1
ATOM 973 O O . ILE A 1 129 ? -16.383 -1.395 9.657 1.00 98.19 129 ILE A O 1
ATOM 977 N N . GLY A 1 130 ? -17.553 -2.484 8.079 1.00 97.88 130 GLY A N 1
ATOM 978 C CA . GLY A 1 130 ? -17.931 -3.635 8.908 1.00 97.88 130 GLY A CA 1
ATOM 979 C C . GLY A 1 130 ? -16.762 -4.525 9.354 1.00 97.88 130 GLY A C 1
ATOM 980 O O . GLY A 1 130 ? -16.951 -5.387 10.204 1.00 97.88 130 GLY A O 1
ATOM 981 N N . GLN A 1 131 ? -15.557 -4.324 8.811 1.00 98.50 131 GLN A N 1
ATOM 982 C CA . GLN A 1 131 ? -14.320 -4.980 9.260 1.00 98.50 131 GLN A CA 1
ATOM 983 C C . GLN A 1 131 ? -13.508 -4.103 10.223 1.00 98.50 131 GLN A C 1
ATOM 985 O O . GLN A 1 131 ? -12.354 -4.406 10.534 1.00 98.50 131 GLN A O 1
ATOM 990 N N . THR A 1 132 ? -14.078 -2.988 10.675 1.00 98.44 132 THR A N 1
ATOM 991 C CA . THR A 1 132 ? -13.403 -2.033 11.549 1.00 98.44 132 THR A CA 1
ATOM 992 C C . THR A 1 132 ? -14.202 -1.773 12.808 1.00 98.44 132 THR A C 1
ATOM 994 O O . THR A 1 132 ? -15.413 -1.971 12.861 1.00 98.44 132 THR A O 1
ATOM 997 N N . GLU A 1 133 ? -13.503 -1.297 13.825 1.00 97.88 133 GLU A N 1
ATOM 998 C CA . GLU A 1 133 ? -14.094 -0.840 15.068 1.00 97.88 133 GLU A CA 1
ATOM 999 C C . GLU A 1 133 ? -13.436 0.462 15.530 1.00 97.88 133 GLU A C 1
ATOM 1001 O O . GLU A 1 133 ? -12.295 0.798 15.169 1.00 97.88 133 GLU A O 1
ATOM 1006 N N . ALA A 1 134 ? -14.182 1.217 16.334 1.00 96.50 134 ALA A N 1
ATOM 1007 C CA . ALA A 1 134 ? -13.665 2.410 16.977 1.00 96.50 134 ALA A CA 1
ATOM 1008 C C . ALA A 1 134 ? -12.485 2.056 17.889 1.00 96.50 134 ALA A C 1
ATOM 1010 O O . ALA A 1 134 ? -12.416 0.972 18.473 1.00 96.50 134 ALA A O 1
ATOM 1011 N N . LEU A 1 135 ? -11.549 2.996 18.029 1.00 95.44 135 LEU A N 1
ATOM 1012 C CA . LEU A 1 135 ? -10.552 2.873 19.085 1.00 95.44 135 LEU A CA 1
ATOM 1013 C C . LEU A 1 135 ? -11.270 2.911 20.446 1.00 95.44 135 LEU A C 1
ATOM 1015 O O . LEU A 1 135 ? -12.235 3.669 20.584 1.00 95.44 135 LEU A O 1
ATOM 1019 N N . PRO A 1 136 ? -10.820 2.133 21.447 1.00 93.38 136 PRO A N 1
ATOM 1020 C CA . PRO A 1 136 ? -11.393 2.196 22.786 1.00 93.38 136 PRO A CA 1
ATOM 1021 C C . PRO A 1 136 ? -11.385 3.628 23.329 1.00 93.38 136 PRO A C 1
ATOM 1023 O O . PRO A 1 136 ? -10.439 4.383 23.088 1.00 93.38 136 PRO A O 1
ATOM 1026 N N . ALA A 1 137 ? -12.416 3.994 24.089 1.00 93.50 137 ALA A N 1
ATOM 1027 C CA . ALA A 1 137 ? -12.498 5.313 24.708 1.00 93.50 137 ALA A CA 1
ATOM 1028 C C . ALA A 1 137 ? -11.246 5.610 25.556 1.00 93.50 137 ALA A C 1
ATOM 1030 O O . ALA A 1 137 ? -10.725 4.731 26.239 1.00 93.50 137 ALA A O 1
ATOM 1031 N N . GLY A 1 138 ? -10.748 6.848 25.484 1.00 92.25 138 GLY A N 1
ATOM 1032 C CA . GLY A 1 138 ? -9.520 7.263 26.174 1.00 92.25 138 GLY A CA 1
ATOM 1033 C C . GLY A 1 138 ? -8.215 6.809 25.506 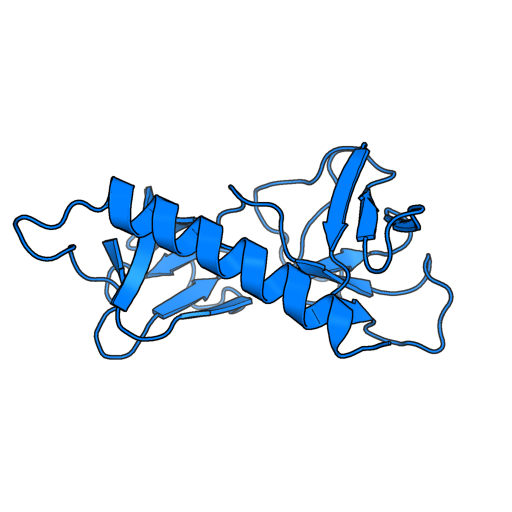1.00 92.25 138 GLY A C 1
ATOM 1034 O O . GLY A 1 138 ? -7.141 7.136 26.001 1.00 92.25 138 GLY A O 1
ATOM 1035 N N . THR A 1 139 ? -8.277 6.092 24.379 1.00 94.31 139 THR A N 1
ATOM 1036 C CA . THR A 1 139 ? -7.078 5.748 23.604 1.00 94.31 139 THR A CA 1
ATOM 1037 C C . THR A 1 139 ? -6.493 6.988 22.933 1.00 94.31 139 THR A C 1
ATOM 1039 O O . THR A 1 139 ? -7.143 7.602 22.086 1.00 94.31 139 THR A O 1
ATOM 1042 N N . ASP A 1 140 ? -5.230 7.298 23.227 1.00 95.44 140 ASP A N 1
ATOM 1043 C CA . ASP A 1 140 ? -4.448 8.242 22.430 1.00 95.44 140 ASP A CA 1
ATOM 1044 C C . ASP A 1 140 ? -3.988 7.573 21.125 1.00 95.44 140 ASP A C 1
ATOM 1046 O O . ASP A 1 140 ? -2.915 6.967 21.026 1.00 95.44 140 ASP A O 1
ATOM 1050 N N . GLY A 1 141 ? -4.847 7.661 20.110 1.00 93.50 141 GLY A N 1
ATOM 1051 C CA . GLY A 1 141 ? -4.579 7.090 18.795 1.00 93.50 141 GLY A CA 1
ATOM 1052 C C . GLY A 1 141 ? -3.365 7.709 18.099 1.00 93.50 141 GLY A C 1
ATOM 1053 O O . GLY A 1 141 ? -2.688 7.004 17.356 1.00 93.50 141 GLY A O 1
ATOM 1054 N N . ALA A 1 142 ? -3.052 8.986 18.348 1.00 94.00 142 ALA A N 1
ATOM 1055 C CA . ALA A 1 142 ? -1.919 9.658 17.713 1.00 94.00 142 ALA A CA 1
ATOM 1056 C C . ALA A 1 142 ? -0.590 9.095 18.230 1.00 94.00 142 ALA A C 1
ATOM 1058 O O . ALA A 1 142 ? 0.289 8.750 17.436 1.00 94.00 142 ALA A O 1
ATOM 1059 N N . THR A 1 143 ? -0.475 8.916 19.548 1.00 96.31 143 THR A N 1
ATOM 1060 C CA . THR A 1 143 ? 0.703 8.294 20.165 1.00 96.31 143 THR A CA 1
ATOM 1061 C C . THR A 1 143 ? 0.857 6.836 19.733 1.00 96.31 143 THR A C 1
ATOM 1063 O O . THR A 1 143 ? 1.952 6.424 19.343 1.00 96.31 143 THR A O 1
ATOM 1066 N N . GLN A 1 144 ? -0.228 6.050 19.723 1.00 94.94 144 GLN A N 1
ATOM 1067 C CA . GLN A 1 144 ? -0.156 4.660 19.253 1.00 94.94 144 GLN A CA 1
ATOM 1068 C C . GLN A 1 144 ? 0.228 4.566 17.770 1.00 94.94 144 GLN A C 1
ATOM 1070 O O . GLN A 1 144 ? 1.016 3.701 17.389 1.00 94.94 144 GLN A O 1
ATOM 1075 N N . TRP A 1 145 ? -0.279 5.477 16.937 1.00 95.19 145 TRP A N 1
ATOM 1076 C CA . TRP A 1 145 ? 0.082 5.561 15.525 1.00 95.19 145 TRP A CA 1
ATOM 1077 C C . TRP A 1 145 ? 1.567 5.880 15.333 1.00 95.19 145 TRP A C 1
ATOM 1079 O O . TRP A 1 145 ? 2.253 5.193 14.575 1.00 95.19 145 TRP A O 1
ATOM 1089 N N . ALA A 1 146 ? 2.088 6.880 16.050 1.00 94.56 146 ALA A N 1
ATOM 1090 C CA . ALA A 1 146 ? 3.504 7.232 16.012 1.00 94.56 146 ALA A CA 1
ATOM 1091 C C . ALA A 1 146 ? 4.391 6.052 16.445 1.00 94.56 146 ALA A C 1
ATOM 1093 O O . ALA A 1 146 ? 5.359 5.722 15.758 1.00 94.56 146 ALA A O 1
ATOM 1094 N N . ALA A 1 147 ? 4.020 5.357 17.525 1.00 94.25 147 ALA A N 1
ATOM 1095 C CA . ALA A 1 147 ? 4.725 4.164 17.986 1.00 94.25 147 ALA A CA 1
ATOM 1096 C C . ALA A 1 147 ? 4.709 3.036 16.938 1.00 94.25 147 ALA A C 1
ATOM 1098 O O . ALA A 1 147 ? 5.745 2.421 16.675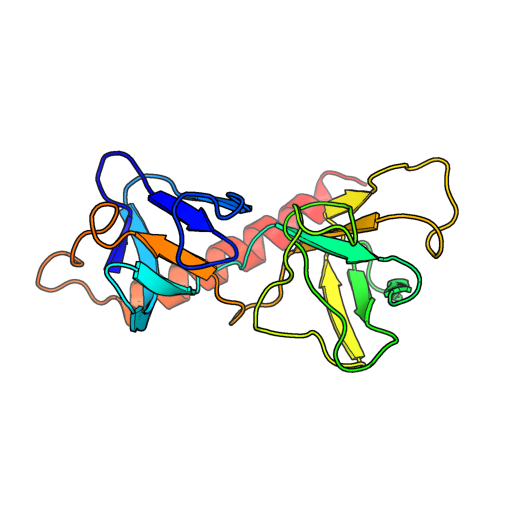 1.00 94.25 147 ALA A O 1
ATOM 1099 N N . ALA A 1 148 ? 3.563 2.797 16.294 1.00 92.12 148 ALA A N 1
ATOM 1100 C CA . ALA A 1 148 ? 3.437 1.793 15.240 1.00 92.12 148 ALA A CA 1
ATOM 1101 C C . ALA A 1 148 ? 4.312 2.120 14.016 1.00 92.12 148 ALA A C 1
ATOM 1103 O O . ALA A 1 148 ? 4.962 1.225 13.475 1.00 92.12 148 ALA A O 1
ATOM 1104 N N . ARG A 1 149 ? 4.396 3.397 13.614 1.00 91.69 149 ARG A N 1
ATOM 1105 C CA . ARG A 1 149 ? 5.289 3.841 12.528 1.00 91.69 149 ARG A CA 1
ATOM 1106 C C . ARG A 1 149 ? 6.760 3.610 12.862 1.00 91.69 149 ARG A C 1
ATOM 1108 O O . ARG A 1 149 ? 7.502 3.109 12.019 1.00 91.69 149 ARG A O 1
ATOM 1115 N N . THR A 1 150 ? 7.176 3.941 14.084 1.00 92.19 150 THR A N 1
ATOM 1116 C CA . THR A 1 150 ? 8.554 3.716 14.547 1.00 92.19 150 THR A CA 1
ATOM 1117 C C . THR A 1 150 ? 8.901 2.232 14.545 1.00 92.19 150 THR A C 1
ATOM 1119 O O . THR A 1 150 ? 9.945 1.846 14.019 1.00 92.19 150 THR A O 1
ATOM 1122 N N . ARG A 1 151 ? 8.007 1.386 15.074 1.00 88.56 151 ARG A N 1
ATOM 1123 C CA . ARG A 1 151 ? 8.187 -0.069 15.080 1.00 88.56 151 ARG A CA 1
ATOM 1124 C C . ARG A 1 151 ? 8.357 -0.621 13.668 1.00 88.56 151 ARG A C 1
ATOM 1126 O O . ARG A 1 151 ? 9.294 -1.374 13.427 1.00 88.56 151 ARG A O 1
ATOM 1133 N N . TRP A 1 152 ? 7.505 -0.204 12.736 1.00 84.81 152 TRP A N 1
ATOM 1134 C CA . TRP A 1 152 ? 7.616 -0.643 11.349 1.00 84.81 152 TRP A CA 1
ATOM 1135 C C . TRP A 1 152 ? 8.935 -0.214 10.698 1.00 84.81 152 TRP A C 1
ATOM 1137 O O . TRP A 1 152 ? 9.579 -1.006 10.015 1.00 84.81 152 TRP A O 1
ATOM 1147 N N . GLY A 1 153 ? 9.376 1.025 10.936 1.00 82.81 153 GLY A N 1
ATOM 1148 C CA . GLY A 1 153 ? 10.680 1.493 10.462 1.00 82.81 153 GLY A CA 1
ATOM 1149 C C . GLY A 1 153 ? 11.834 0.614 10.960 1.00 82.81 153 GLY A C 1
ATOM 1150 O O . GLY A 1 153 ? 12.725 0.273 10.182 1.00 82.81 153 GLY A O 1
ATOM 1151 N N . ALA A 1 154 ? 11.785 0.191 12.227 1.00 82.19 154 ALA A N 1
ATOM 1152 C CA . ALA A 1 154 ? 12.770 -0.718 12.809 1.00 82.19 154 ALA A CA 1
ATOM 1153 C C . ALA A 1 154 ? 12.694 -2.139 12.216 1.00 82.19 154 ALA A C 1
ATOM 1155 O O . ALA A 1 154 ? 13.731 -2.717 11.899 1.00 82.19 154 ALA A O 1
ATOM 1156 N N . GLU A 1 155 ? 11.492 -2.687 12.014 1.00 79.25 155 GLU A N 1
ATOM 1157 C CA . GLU A 1 155 ? 11.282 -4.006 11.392 1.00 79.25 155 GLU A CA 1
ATOM 1158 C C . GLU A 1 155 ? 11.786 -4.034 9.943 1.00 79.25 155 GLU A C 1
ATOM 1160 O O . GLU A 1 155 ? 12.486 -4.968 9.544 1.00 79.25 155 GLU A O 1
ATOM 1165 N N . LEU A 1 156 ? 11.524 -2.972 9.173 1.00 72.38 156 LEU A N 1
ATOM 1166 C CA . LEU A 1 156 ? 12.103 -2.811 7.844 1.00 72.38 156 LEU A CA 1
ATOM 1167 C C . LEU A 1 156 ? 13.633 -2.787 7.909 1.00 72.38 156 LEU A C 1
ATOM 1169 O O . LEU A 1 156 ? 14.273 -3.484 7.127 1.00 72.38 156 LEU A O 1
ATOM 1173 N N . ALA A 1 157 ? 14.242 -2.019 8.815 1.00 70.50 157 ALA A N 1
ATOM 1174 C CA . ALA A 1 157 ? 15.700 -1.976 8.948 1.00 70.50 157 ALA A CA 1
ATOM 1175 C C . ALA A 1 157 ? 16.296 -3.350 9.319 1.00 70.50 157 ALA A C 1
ATOM 1177 O O . ALA A 1 157 ? 17.280 -3.773 8.715 1.00 70.50 157 ALA A O 1
ATOM 1178 N N . ALA A 1 158 ? 15.665 -4.079 10.242 1.00 67.88 158 ALA A N 1
ATOM 1179 C CA . ALA A 1 158 ? 16.102 -5.407 10.672 1.00 67.88 158 ALA A CA 1
ATOM 1180 C C . ALA A 1 158 ? 15.974 -6.469 9.566 1.00 67.88 158 ALA A C 1
ATOM 1182 O O . ALA A 1 158 ? 16.861 -7.307 9.417 1.00 67.88 158 ALA A O 1
ATOM 1183 N N . GLY A 1 159 ? 14.926 -6.401 8.736 1.00 59.50 159 GLY A N 1
ATOM 1184 C CA . GLY A 1 159 ? 14.766 -7.282 7.574 1.00 59.50 159 GLY A CA 1
ATOM 1185 C C . GLY A 1 159 ? 15.874 -7.135 6.520 1.00 59.50 159 GLY A C 1
ATOM 1186 O O . GLY A 1 159 ? 16.120 -8.073 5.770 1.00 59.50 159 GLY A O 1
ATOM 1187 N N . VAL A 1 160 ? 16.583 -5.997 6.486 1.00 52.69 160 VAL A N 1
ATOM 1188 C CA . VAL A 1 160 ? 17.780 -5.810 5.638 1.00 52.69 160 VAL A CA 1
ATOM 1189 C C . VAL A 1 160 ? 18.995 -6.531 6.218 1.00 52.69 160 VAL A C 1
ATOM 1191 O O . VAL A 1 160 ? 19.814 -7.042 5.465 1.00 52.69 160 VAL A O 1
ATOM 1194 N N . ALA A 1 161 ? 19.116 -6.590 7.546 1.00 39.50 161 ALA A N 1
ATOM 1195 C CA . ALA A 1 161 ? 20.268 -7.183 8.221 1.00 39.50 161 ALA A CA 1
ATOM 1196 C C . ALA A 1 161 ? 20.275 -8.723 8.185 1.00 39.50 161 ALA A C 1
ATOM 1198 O O . ALA A 1 161 ? 21.335 -9.320 8.319 1.00 39.50 161 ALA A O 1
ATOM 1199 N N . GLY A 1 162 ? 19.115 -9.365 7.998 1.00 30.20 162 GLY A N 1
ATOM 1200 C CA . GLY A 1 162 ? 18.993 -10.828 7.915 1.00 30.20 162 GLY A C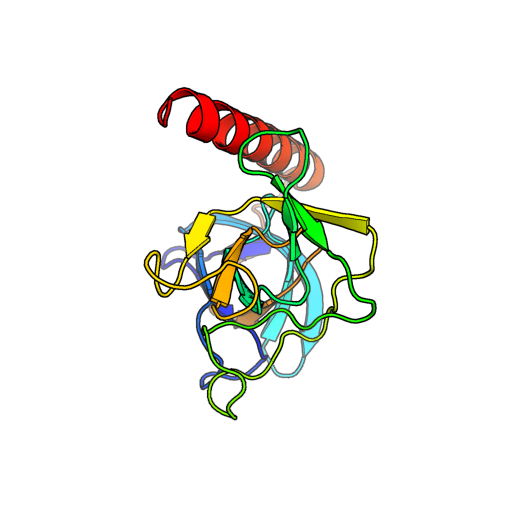A 1
ATOM 1201 C C . GLY A 1 162 ? 19.106 -11.425 6.505 1.00 30.20 162 GLY A C 1
ATOM 1202 O O . GLY A 1 162 ? 19.009 -12.640 6.369 1.00 30.20 162 GLY A O 1
ATOM 1203 N N . ALA A 1 163 ? 19.258 -10.595 5.467 1.00 35.41 163 ALA A N 1
ATOM 1204 C CA . ALA A 1 163 ? 19.355 -11.015 4.062 1.00 35.41 163 ALA A CA 1
ATOM 1205 C C . ALA A 1 163 ? 20.753 -10.777 3.445 1.00 35.41 163 ALA A C 1
ATOM 1207 O O . ALA A 1 163 ? 20.901 -10.854 2.224 1.00 35.41 163 ALA A O 1
ATOM 1208 N N . MET A 1 164 ? 21.750 -10.467 4.283 1.00 30.62 164 MET A N 1
ATOM 1209 C CA . MET A 1 164 ? 23.179 -10.389 3.943 1.00 30.62 164 MET A CA 1
ATOM 1210 C C . MET A 1 164 ? 23.923 -11.580 4.543 1.00 30.62 164 MET A C 1
ATOM 1212 O O . MET A 1 164 ? 24.961 -11.956 3.960 1.00 30.62 164 MET A O 1
#

Radius of gyration: 16.27 Å; chains: 1; bounding box: 44×25×44 Å

pLDDT: mean 93.66, std 11.4, range [30.2, 98.75]